Protein AF-A0A1G1CMR1-F1 (afdb_monomer_lite)

pLDDT: mean 88.02,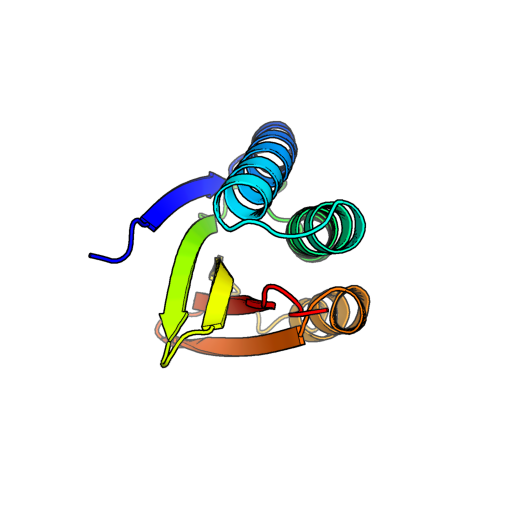 std 11.45, range [40.44, 97.5]

Structure (mmCIF, N/CA/C/O backbone):
data_AF-A0A1G1CMR1-F1
#
_entry.id   AF-A0A1G1CMR1-F1
#
loop_
_atom_site.group_PDB
_atom_site.id
_atom_site.type_symbol
_atom_site.label_atom_id
_atom_site.label_alt_id
_atom_site.label_comp_id
_atom_site.label_asym_id
_atom_site.label_entity_id
_atom_site.label_seq_id
_atom_site.pdbx_PDB_ins_code
_atom_site.Cartn_x
_atom_site.Cartn_y
_atom_site.Cartn_z
_atom_site.occupancy
_atom_site.B_iso_or_equiv
_atom_site.auth_seq_id
_atom_site.auth_comp_id
_atom_site.auth_asym_id
_a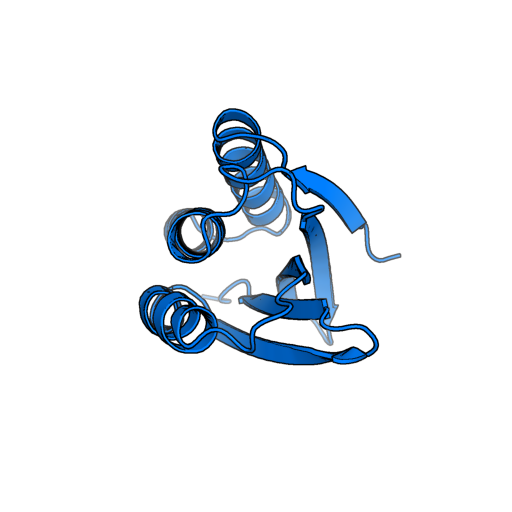tom_site.auth_atom_id
_atom_site.pdbx_PDB_model_num
ATOM 1 N N . MET A 1 1 ? -15.407 11.969 -0.771 1.00 40.44 1 MET A N 1
ATOM 2 C CA . MET A 1 1 ? -14.117 12.361 -1.372 1.00 40.44 1 MET A CA 1
ATOM 3 C C . MET A 1 1 ? -13.064 11.483 -0.716 1.00 40.44 1 MET A C 1
ATOM 5 O O . MET A 1 1 ? -12.900 11.594 0.492 1.00 40.44 1 MET A O 1
ATOM 9 N N . LEU A 1 2 ? -12.480 10.532 -1.449 1.00 51.03 2 LEU A N 1
ATOM 10 C CA . LEU A 1 2 ? -11.379 9.711 -0.939 1.00 51.03 2 LEU A CA 1
ATOM 11 C C . LEU A 1 2 ? -10.153 10.626 -0.898 1.00 51.03 2 LEU A C 1
ATOM 13 O O . LEU A 1 2 ? -9.757 11.148 -1.937 1.00 51.03 2 LEU A O 1
ATOM 17 N N . ALA A 1 3 ? -9.621 10.919 0.287 1.00 60.19 3 ALA A N 1
ATOM 18 C CA . ALA A 1 3 ? -8.347 11.621 0.360 1.00 60.19 3 ALA A CA 1
ATOM 19 C C . ALA A 1 3 ? -7.246 10.616 0.000 1.00 60.19 3 ALA A C 1
ATOM 21 O O . ALA A 1 3 ? -7.134 9.565 0.633 1.00 60.19 3 ALA A O 1
ATOM 22 N N . GLN A 1 4 ? -6.506 10.944 -1.057 1.00 73.00 4 GLN A N 1
ATOM 23 C CA . GLN A 1 4 ? -5.423 10.144 -1.609 1.00 73.00 4 GLN A CA 1
ATOM 24 C C . GLN A 1 4 ? -4.119 10.922 -1.438 1.00 73.00 4 GLN A C 1
ATOM 26 O O . GLN A 1 4 ? -4.035 12.094 -1.811 1.00 73.00 4 GLN A O 1
ATOM 31 N N . GLN A 1 5 ? -3.111 10.278 -0.862 1.00 86.94 5 GLN A N 1
ATOM 32 C CA . GLN A 1 5 ? -1.761 10.822 -0.756 1.00 86.94 5 GLN A CA 1
ATOM 33 C C . GLN A 1 5 ? -0.817 9.964 -1.589 1.00 86.94 5 GLN A C 1
ATOM 35 O O . GLN A 1 5 ? -0.722 8.767 -1.345 1.00 86.94 5 GLN A O 1
ATOM 40 N N . ILE A 1 6 ? -0.127 10.570 -2.558 1.00 90.44 6 ILE A N 1
ATOM 41 C CA . ILE A 1 6 ? 0.817 9.876 -3.444 1.00 90.44 6 ILE A CA 1
ATOM 42 C C . ILE A 1 6 ? 2.246 10.249 -3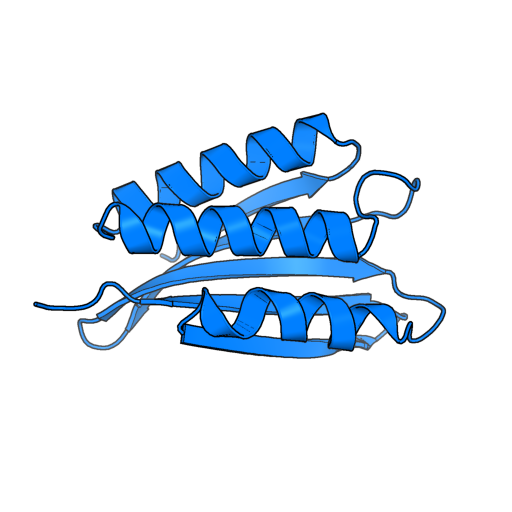.052 1.00 90.44 6 ILE A C 1
ATOM 44 O O . ILE A 1 6 ? 2.562 11.423 -2.857 1.00 90.44 6 ILE A O 1
ATOM 48 N N . LEU A 1 7 ? 3.103 9.239 -2.950 1.00 90.44 7 LEU A N 1
ATOM 49 C CA . LEU A 1 7 ? 4.499 9.334 -2.549 1.00 90.44 7 LEU A CA 1
ATOM 50 C C . LEU A 1 7 ? 5.363 8.646 -3.593 1.00 90.44 7 LEU A C 1
ATOM 52 O O . LEU A 1 7 ? 5.097 7.508 -3.961 1.00 90.44 7 LEU A O 1
ATOM 56 N N . ASN A 1 8 ? 6.411 9.320 -4.047 1.00 91.81 8 ASN A N 1
ATOM 57 C CA . ASN A 1 8 ? 7.363 8.747 -4.991 1.00 91.81 8 ASN A CA 1
ATOM 58 C C . ASN A 1 8 ? 8.553 8.179 -4.220 1.00 91.81 8 ASN A C 1
ATOM 60 O O . ASN A 1 8 ? 9.079 8.851 -3.330 1.00 91.81 8 ASN A O 1
ATOM 64 N N . ILE A 1 9 ? 8.976 6.965 -4.565 1.00 90.44 9 ILE A N 1
ATOM 65 C CA . ILE A 1 9 ? 10.047 6.257 -3.864 1.00 90.44 9 ILE A CA 1
ATOM 66 C C . ILE A 1 9 ? 11.295 6.255 -4.739 1.00 90.44 9 ILE A C 1
ATOM 68 O O . ILE A 1 9 ? 11.322 5.629 -5.798 1.00 90.44 9 ILE A O 1
ATOM 72 N N . HIS A 1 10 ? 12.335 6.949 -4.281 1.00 88.12 10 HIS A N 1
ATOM 73 C CA . HIS A 1 10 ? 13.621 7.040 -4.976 1.00 88.12 10 HIS A CA 1
ATOM 74 C C . HIS A 1 10 ? 14.772 6.465 -4.155 1.00 88.12 10 HIS A C 1
ATOM 76 O O . HIS A 1 10 ? 15.821 6.147 -4.705 1.00 88.12 10 HIS A O 1
ATOM 82 N N . ASN A 1 11 ? 14.612 6.383 -2.835 1.00 88.75 11 ASN A N 1
ATOM 83 C CA . ASN A 1 11 ? 15.660 5.947 -1.922 1.00 88.75 11 ASN A CA 1
ATOM 84 C C . ASN A 1 11 ? 15.073 5.315 -0.648 1.00 88.75 11 ASN A C 1
ATOM 86 O O . ASN A 1 11 ? 13.873 5.377 -0.376 1.00 88.75 11 ASN A O 1
ATOM 90 N N . THR A 1 12 ? 15.942 4.750 0.189 1.00 87.75 12 THR A N 1
ATOM 91 C CA . THR A 1 12 ? 15.556 4.145 1.474 1.00 87.75 12 THR A CA 1
ATOM 92 C C . THR A 1 12 ? 14.947 5.144 2.465 1.00 87.75 12 THR A C 1
ATOM 94 O O . THR A 1 12 ? 14.110 4.770 3.285 1.00 87.75 12 THR A O 1
ATOM 97 N N . HIS A 1 13 ? 15.319 6.423 2.408 1.00 90.62 13 HIS A N 1
ATOM 98 C CA . HIS A 1 13 ? 14.717 7.444 3.267 1.00 90.62 13 HIS A CA 1
ATOM 99 C C . HIS A 1 13 ? 13.236 7.679 2.908 1.00 90.62 13 HIS A C 1
ATOM 101 O O . HIS A 1 13 ? 12.408 7.855 3.804 1.00 90.62 13 HIS A O 1
ATOM 107 N N . ASP A 1 14 ? 12.866 7.564 1.630 1.00 92.62 14 ASP A N 1
ATOM 108 C CA . ASP A 1 14 ? 11.469 7.628 1.182 1.00 92.62 14 ASP A CA 1
ATOM 109 C C . ASP A 1 14 ? 10.643 6.442 1.702 1.00 92.62 14 ASP A C 1
ATOM 111 O O . ASP A 1 14 ? 9.484 6.621 2.078 1.00 92.62 14 ASP A O 1
ATOM 115 N N . ILE A 1 15 ? 11.239 5.248 1.813 1.00 92.31 15 ILE A N 1
ATOM 116 C CA . ILE A 1 15 ? 10.601 4.062 2.421 1.00 92.31 15 ILE A CA 1
ATOM 117 C C . ILE A 1 15 ? 10.267 4.337 3.890 1.00 92.31 15 ILE A C 1
ATOM 119 O O . ILE A 1 15 ? 9.147 4.076 4.338 1.00 92.31 15 ILE A O 1
ATOM 123 N N . ILE A 1 16 ? 11.219 4.896 4.645 1.00 93.38 16 ILE A N 1
ATOM 124 C CA . ILE A 1 16 ? 11.029 5.231 6.064 1.00 93.38 16 ILE A CA 1
ATOM 125 C C . ILE A 1 16 ? 9.932 6.289 6.216 1.00 93.38 16 ILE A C 1
ATOM 127 O O . ILE A 1 16 ? 9.023 6.124 7.033 1.00 93.38 16 ILE A O 1
ATOM 131 N N . ASN A 1 17 ? 9.969 7.342 5.398 1.00 94.38 17 ASN A N 1
ATOM 132 C CA . ASN A 1 17 ? 8.936 8.377 5.393 1.00 94.38 17 ASN A CA 1
ATOM 133 C C . ASN A 1 17 ? 7.561 7.808 5.050 1.00 94.38 17 ASN A C 1
ATOM 135 O O . ASN A 1 17 ? 6.588 8.088 5.749 1.00 94.38 17 ASN A O 1
ATOM 139 N N . THR A 1 18 ? 7.484 6.954 4.034 1.00 95.00 18 THR A N 1
ATOM 140 C CA . THR A 1 18 ? 6.243 6.290 3.636 1.00 95.00 18 THR A CA 1
ATOM 141 C C . THR A 1 18 ? 5.693 5.436 4.767 1.00 95.00 18 THR A C 1
ATOM 143 O O . THR A 1 18 ? 4.511 5.525 5.088 1.00 95.00 18 THR A O 1
ATOM 146 N N . ARG A 1 19 ? 6.546 4.670 5.455 1.00 95.50 19 ARG A N 1
ATOM 147 C CA . ARG A 1 19 ? 6.147 3.893 6.634 1.00 95.50 19 ARG A CA 1
ATOM 148 C C . ARG A 1 19 ? 5.553 4.779 7.731 1.00 95.50 19 ARG A C 1
ATOM 150 O O . ARG A 1 19 ? 4.539 4.409 8.327 1.00 95.50 19 ARG A O 1
ATOM 157 N N . MET A 1 20 ? 6.161 5.936 8.002 1.00 96.25 20 MET A N 1
ATOM 158 C CA . MET A 1 20 ? 5.638 6.896 8.981 1.00 96.25 20 MET A CA 1
ATOM 159 C C . MET A 1 20 ? 4.277 7.453 8.554 1.00 96.25 20 MET A C 1
ATOM 161 O O . MET A 1 20 ? 3.358 7.494 9.370 1.00 96.25 20 MET A O 1
ATOM 165 N N . GLN A 1 21 ? 4.118 7.805 7.279 1.00 96.44 21 GLN A N 1
ATOM 166 C CA . GLN A 1 21 ? 2.868 8.355 6.757 1.00 96.44 21 GLN A CA 1
ATOM 167 C C . GLN A 1 21 ? 1.739 7.325 6.705 1.00 96.44 21 GLN A C 1
ATOM 169 O O . GLN A 1 21 ? 0.618 7.635 7.095 1.00 96.44 21 GLN A O 1
ATOM 174 N N . VAL A 1 22 ? 2.024 6.076 6.330 1.00 96.94 22 VAL A N 1
ATOM 175 C CA . VAL A 1 22 ? 1.051 4.973 6.409 1.00 96.94 22 VAL A CA 1
ATOM 176 C C . VAL A 1 22 ? 0.592 4.769 7.849 1.00 96.94 22 VAL A C 1
ATOM 178 O O . VAL A 1 22 ? -0.599 4.601 8.104 1.00 96.94 22 VAL A O 1
ATOM 181 N N . ARG A 1 23 ? 1.517 4.824 8.815 1.00 97.00 23 ARG A N 1
ATOM 182 C CA . ARG A 1 23 ? 1.171 4.708 10.235 1.00 97.00 23 ARG A CA 1
ATOM 183 C C . ARG A 1 23 ? 0.296 5.868 10.709 1.00 97.00 23 ARG A C 1
ATOM 185 O O . ARG A 1 23 ? -0.664 5.649 11.446 1.00 97.00 23 ARG A O 1
ATOM 192 N N . GLU A 1 24 ? 0.619 7.090 10.302 1.00 96.81 24 GLU A N 1
ATOM 193 C CA . GLU A 1 24 ? -0.183 8.270 10.615 1.00 96.81 24 GLU A CA 1
ATOM 194 C C . GLU A 1 24 ? -1.580 8.190 9.990 1.00 96.81 24 GLU A C 1
ATOM 196 O O . GLU A 1 24 ? -2.571 8.428 10.680 1.00 96.81 24 GLU A O 1
ATOM 201 N N . ALA A 1 25 ? -1.679 7.769 8.730 1.00 95.88 25 ALA A N 1
ATOM 202 C CA . ALA A 1 25 ? -2.950 7.549 8.060 1.00 95.88 25 ALA A CA 1
ATOM 203 C C . ALA A 1 25 ? -3.779 6.472 8.780 1.00 95.88 25 ALA A C 1
ATOM 205 O O . ALA A 1 25 ? -4.935 6.714 9.116 1.00 95.88 25 ALA A O 1
ATOM 206 N N . ALA A 1 26 ? -3.181 5.330 9.133 1.00 96.06 26 ALA A N 1
ATOM 207 C CA . ALA A 1 26 ? -3.840 4.278 9.909 1.00 96.06 26 ALA A CA 1
ATOM 208 C C . ALA A 1 26 ? -4.390 4.799 11.251 1.00 96.06 26 ALA A C 1
ATOM 210 O O . ALA A 1 26 ? -5.530 4.506 11.624 1.00 96.06 26 ALA A O 1
ATOM 211 N N . ARG A 1 27 ? -3.615 5.635 11.957 1.00 95.69 27 ARG A N 1
ATOM 212 C CA . ARG A 1 27 ? -4.060 6.311 13.185 1.00 95.69 27 ARG A CA 1
ATOM 213 C C . ARG A 1 27 ? -5.263 7.220 12.925 1.00 95.69 27 ARG A C 1
ATOM 215 O O . ARG A 1 27 ? -6.215 7.186 13.699 1.00 95.69 27 ARG A O 1
ATOM 222 N N . ASN A 1 28 ? -5.244 7.997 11.844 1.00 94.00 28 ASN A N 1
ATOM 223 C CA . ASN A 1 28 ? -6.319 8.935 11.505 1.00 94.00 28 ASN A CA 1
ATOM 224 C C . ASN A 1 28 ? -7.641 8.228 11.159 1.00 94.00 28 ASN A C 1
ATOM 226 O O . ASN A 1 28 ? -8.715 8.780 11.395 1.00 94.00 28 ASN A O 1
ATOM 230 N N . VAL A 1 29 ? -7.579 6.995 10.648 1.00 92.88 29 VAL A N 1
ATOM 231 C CA . VAL A 1 29 ? -8.765 6.156 10.387 1.00 92.88 29 VAL A CA 1
ATOM 232 C C . VAL A 1 29 ? -9.325 5.527 11.669 1.00 92.88 29 VAL A C 1
ATOM 234 O O . VAL A 1 29 ? -10.490 5.128 11.700 1.00 92.88 29 VAL A O 1
ATOM 237 N N . GLY A 1 30 ? -8.532 5.489 12.744 1.00 93.75 30 GLY A N 1
ATOM 238 C CA . GLY A 1 30 ? -8.914 4.916 14.035 1.00 93.75 30 GLY A CA 1
ATOM 239 C C . GLY A 1 30 ? -8.469 3.466 14.235 1.00 93.75 30 GLY A C 1
ATOM 240 O O . GLY A 1 30 ? -9.064 2.766 15.049 1.00 93.75 30 GLY A O 1
ATOM 241 N N . MET A 1 31 ? -7.448 2.999 13.507 1.00 95.06 31 MET A N 1
ATOM 242 C CA . MET A 1 31 ? -6.868 1.668 13.730 1.00 95.06 31 MET A CA 1
ATOM 243 C C . MET A 1 31 ? -6.163 1.581 15.086 1.00 95.06 31 MET A C 1
ATOM 245 O O . MET A 1 31 ? -5.579 2.563 15.557 1.00 95.06 31 MET A O 1
ATOM 249 N N . ASP A 1 32 ? -6.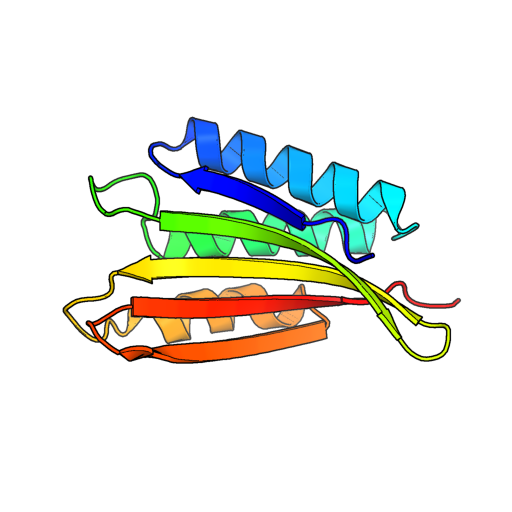153 0.391 15.690 1.00 95.50 32 ASP A N 1
ATOM 250 C CA . ASP A 1 32 ? -5.390 0.146 16.914 1.00 95.50 32 ASP A CA 1
ATOM 251 C C . ASP A 1 32 ? -3.868 0.128 16.654 1.00 95.50 32 ASP A C 1
ATOM 253 O O . ASP A 1 32 ? -3.401 0.120 15.513 1.00 95.50 32 ASP A O 1
ATOM 257 N N . LEU A 1 33 ? -3.062 0.155 17.721 1.00 95.94 33 LEU A N 1
ATOM 258 C CA . LEU A 1 33 ? -1.598 0.183 17.595 1.00 95.94 33 LEU A CA 1
ATOM 259 C C . LEU A 1 33 ? -1.030 -1.053 16.882 1.00 95.94 33 LEU A C 1
ATOM 261 O O . LEU A 1 33 ? 0.015 -0.949 16.237 1.00 95.94 33 LEU A O 1
ATOM 265 N N . GLY A 1 34 ? -1.692 -2.204 17.012 1.00 96.25 34 GLY A N 1
ATOM 266 C CA . GLY A 1 34 ? -1.285 -3.445 16.366 1.00 96.25 34 GLY A CA 1
ATOM 267 C C . GLY A 1 34 ? -1.499 -3.370 14.861 1.00 96.25 34 GLY A C 1
ATOM 268 O O . GLY A 1 34 ? -0.572 -3.633 14.098 1.00 96.25 34 GLY A O 1
ATOM 269 N N . ASP A 1 35 ? -2.678 -2.935 14.430 1.00 95.94 35 ASP A N 1
ATOM 270 C CA . ASP A 1 35 ? -3.006 -2.799 13.013 1.00 95.94 35 ASP A CA 1
ATOM 271 C C . ASP A 1 35 ? -2.214 -1.672 12.347 1.00 95.94 35 ASP A C 1
ATOM 273 O O . ASP A 1 35 ? -1.685 -1.872 11.254 1.00 95.94 35 ASP A O 1
ATOM 277 N N . GLN A 1 36 ? -1.995 -0.550 13.044 1.00 96.94 36 GLN A N 1
ATOM 278 C CA . GLN A 1 36 ? -1.063 0.498 12.610 1.00 96.94 36 GLN A CA 1
ATOM 279 C C . GLN A 1 36 ? 0.349 -0.055 12.359 1.00 96.94 36 GLN A C 1
ATOM 281 O O . GLN A 1 36 ? 0.981 0.254 11.343 1.00 96.94 36 GLN A O 1
ATOM 286 N N . ALA A 1 37 ? 0.876 -0.856 13.291 1.00 97.12 37 ALA A N 1
ATOM 287 C CA . ALA A 1 37 ? 2.207 -1.440 13.166 1.00 97.12 37 ALA A CA 1
ATOM 288 C C . ALA A 1 37 ? 2.275 -2.443 12.009 1.00 97.12 37 ALA A C 1
ATOM 290 O O . ALA A 1 37 ? 3.246 -2.428 11.257 1.00 97.12 37 ALA A O 1
ATOM 291 N N . ARG A 1 38 ? 1.238 -3.267 11.839 1.00 97.38 38 ARG A N 1
ATOM 292 C CA . ARG A 1 38 ? 1.162 -4.272 10.778 1.00 97.38 38 ARG A CA 1
ATOM 293 C C . ARG A 1 38 ? 1.100 -3.655 9.387 1.00 97.38 38 ARG A C 1
ATOM 295 O O . ARG A 1 38 ? 1.942 -4.002 8.572 1.00 97.38 38 ARG A O 1
ATOM 302 N N . ILE A 1 39 ? 0.170 -2.733 9.114 1.00 97.50 39 ILE A N 1
ATOM 303 C CA . ILE A 1 39 ? 0.047 -2.149 7.766 1.00 97.50 39 ILE A CA 1
ATOM 304 C C . ILE A 1 39 ? 1.279 -1.315 7.404 1.00 97.50 39 ILE A C 1
ATOM 306 O O . ILE A 1 39 ? 1.786 -1.422 6.295 1.00 97.50 39 ILE A O 1
ATOM 310 N N . SER A 1 40 ? 1.837 -0.555 8.355 1.00 97.44 40 SER A N 1
ATOM 311 C CA . SER A 1 40 ? 3.064 0.211 8.099 1.00 97.44 40 SER A CA 1
ATOM 312 C C . SER A 1 40 ? 4.278 -0.688 7.847 1.00 97.44 40 SER A C 1
ATOM 314 O O . SER A 1 40 ? 5.066 -0.398 6.948 1.00 97.44 40 SER A O 1
ATOM 316 N N . LEU A 1 41 ? 4.425 -1.784 8.603 1.00 97.06 41 LEU A N 1
ATOM 317 C CA . LEU A 1 41 ? 5.499 -2.754 8.392 1.00 97.06 41 LEU A CA 1
ATOM 318 C C . LEU A 1 41 ? 5.324 -3.506 7.071 1.00 97.06 41 LEU A C 1
ATOM 320 O O . LEU A 1 41 ? 6.292 -3.615 6.327 1.00 97.06 41 LEU A O 1
ATOM 324 N N . ALA A 1 42 ? 4.106 -3.956 6.760 1.00 97.50 42 ALA A N 1
ATOM 325 C CA . ALA A 1 42 ? 3.779 -4.620 5.503 1.00 97.50 42 ALA A CA 1
ATOM 326 C C . ALA A 1 42 ? 4.184 -3.755 4.307 1.00 97.50 42 ALA A C 1
ATOM 328 O O . ALA A 1 42 ? 4.883 -4.235 3.420 1.00 97.50 42 ALA A O 1
ATOM 329 N N . THR A 1 43 ? 3.841 -2.463 4.328 1.00 96.25 43 THR A N 1
ATOM 330 C CA . THR A 1 43 ? 4.231 -1.531 3.266 1.00 96.25 43 THR A CA 1
ATOM 331 C C . THR A 1 43 ? 5.750 -1.425 3.125 1.00 96.25 43 THR A C 1
ATOM 333 O O . THR A 1 43 ? 6.261 -1.580 2.020 1.00 96.25 43 THR A O 1
ATOM 336 N N . SER A 1 44 ? 6.503 -1.196 4.212 1.00 95.31 44 SER A N 1
ATOM 337 C CA . SER A 1 44 ? 7.972 -1.105 4.120 1.00 95.31 44 SER A CA 1
ATOM 338 C C . SER A 1 44 ? 8.625 -2.417 3.695 1.00 95.31 44 SER A C 1
ATOM 340 O O . SER A 1 44 ? 9.501 -2.400 2.839 1.00 95.31 44 SER A O 1
ATOM 342 N N . SER A 1 45 ? 8.173 -3.551 4.233 1.00 94.62 45 SER A N 1
ATOM 343 C CA . SER A 1 45 ? 8.724 -4.867 3.902 1.00 94.62 45 SER A CA 1
ATOM 344 C C . SER A 1 45 ? 8.413 -5.275 2.466 1.00 94.62 45 SER A C 1
ATOM 346 O O . SER A 1 45 ? 9.232 -5.942 1.840 1.00 94.62 45 SER A O 1
ATOM 348 N N . LEU A 1 46 ? 7.271 -4.845 1.919 1.00 94.38 46 LEU A N 1
ATOM 349 C CA . LEU A 1 46 ? 6.973 -4.992 0.499 1.00 94.38 46 LEU A CA 1
ATOM 350 C C . LEU A 1 46 ? 7.961 -4.186 -0.346 1.00 94.38 46 LEU A C 1
ATOM 352 O O . LEU A 1 46 ? 8.588 -4.749 -1.236 1.00 94.38 46 LEU A O 1
ATOM 356 N N . MET A 1 47 ? 8.130 -2.895 -0.043 1.00 92.25 47 MET A N 1
ATOM 357 C CA . MET A 1 47 ? 9.065 -2.030 -0.770 1.00 92.25 47 MET A CA 1
ATOM 358 C C . MET A 1 47 ? 10.494 -2.590 -0.736 1.00 92.25 47 MET A C 1
ATOM 360 O O . MET A 1 47 ? 11.141 -2.683 -1.774 1.00 92.25 47 MET A O 1
ATOM 364 N N . GLU A 1 48 ? 10.961 -3.029 0.434 1.00 90.94 48 GLU A N 1
ATOM 365 C CA . GLU A 1 48 ? 12.282 -3.639 0.615 1.00 90.94 48 GLU A CA 1
ATOM 366 C C . GLU A 1 48 ? 12.415 -4.974 -0.130 1.00 90.94 48 GLU A C 1
ATOM 368 O O . GLU A 1 48 ? 13.409 -5.197 -0.818 1.00 90.94 48 GLU A O 1
ATOM 373 N N . GLY A 1 49 ? 11.409 -5.852 -0.039 1.00 89.19 49 GLY A N 1
ATOM 374 C CA . GLY A 1 49 ? 11.404 -7.153 -0.714 1.00 89.19 49 GLY A CA 1
ATOM 375 C C . GLY A 1 49 ? 11.362 -7.053 -2.241 1.00 89.19 49 GLY A C 1
ATOM 376 O O . GLY A 1 49 ? 11.841 -7.953 -2.930 1.00 89.19 49 GLY A O 1
ATOM 377 N N . LEU A 1 50 ? 10.827 -5.949 -2.760 1.00 88.00 50 LEU A N 1
ATOM 378 C CA . LEU A 1 50 ? 10.816 -5.605 -4.181 1.00 88.00 50 LEU A CA 1
ATOM 379 C C . LEU A 1 50 ? 12.048 -4.797 -4.619 1.00 88.00 50 LEU A C 1
ATOM 381 O O . LEU A 1 50 ? 12.191 -4.515 -5.805 1.00 88.00 50 LEU A O 1
ATOM 385 N N . GLY A 1 51 ? 12.928 -4.410 -3.690 1.00 87.44 51 GLY A N 1
ATOM 386 C CA . GLY A 1 51 ? 14.089 -3.568 -3.989 1.00 87.44 51 GLY A CA 1
ATOM 387 C C . GLY A 1 51 ? 13.737 -2.132 -4.397 1.00 87.44 51 GLY A C 1
ATOM 388 O O . GLY A 1 51 ? 14.558 -1.448 -5.010 1.00 87.44 51 GLY A O 1
ATOM 389 N N . LEU A 1 52 ? 12.534 -1.648 -4.067 1.00 86.94 52 LEU A N 1
ATOM 390 C CA . LEU A 1 52 ? 12.130 -0.275 -4.375 1.00 86.94 52 LEU A CA 1
ATOM 391 C C . LEU A 1 52 ? 13.052 0.716 -3.654 1.00 86.94 52 LEU A C 1
ATOM 393 O O . LEU A 1 52 ? 13.463 0.486 -2.519 1.00 86.94 52 LEU A O 1
ATOM 397 N N . GLY A 1 53 ? 13.413 1.810 -4.326 1.00 77.12 53 GLY A N 1
ATOM 398 C CA . GLY A 1 53 ? 14.355 2.801 -3.797 1.00 77.12 53 GLY A CA 1
ATOM 399 C C . GLY A 1 53 ? 15.827 2.362 -3.778 1.00 77.12 53 GLY A C 1
ATOM 400 O O . GLY A 1 53 ? 16.645 3.073 -3.199 1.00 77.12 53 GLY A O 1
ATOM 401 N N . GLN A 1 54 ? 16.183 1.219 -4.377 1.00 76.88 54 GLN A N 1
ATOM 402 C CA . GLN A 1 54 ? 17.585 0.878 -4.671 1.00 76.88 54 GLN A CA 1
ATOM 403 C C . GLN A 1 54 ? 17.958 1.143 -6.135 1.00 76.88 54 GLN A C 1
ATOM 405 O O . GLN A 1 54 ? 19.086 1.547 -6.408 1.00 76.88 54 GLN A O 1
ATOM 410 N N . ASP A 1 55 ? 16.995 1.001 -7.048 1.00 66.81 55 ASP A N 1
ATOM 411 C CA . ASP A 1 55 ? 17.165 1.253 -8.478 1.00 66.81 55 ASP A CA 1
ATOM 412 C C . ASP A 1 55 ? 16.428 2.525 -8.931 1.00 66.81 55 ASP A C 1
ATOM 414 O O . ASP A 1 55 ? 15.463 2.973 -8.313 1.00 66.81 55 ASP A O 1
ATOM 418 N N . SER A 1 56 ? 16.859 3.105 -10.058 1.00 56.97 56 SER A N 1
ATOM 419 C CA . SER A 1 56 ? 16.284 4.326 -10.661 1.00 56.97 56 SER A CA 1
ATOM 420 C C . SER A 1 56 ? 14.882 4.139 -11.264 1.00 56.97 56 SER A C 1
ATOM 422 O O . SER A 1 56 ? 14.388 5.011 -11.980 1.00 56.97 56 SER A O 1
ATOM 424 N N . SER A 1 57 ? 14.256 2.990 -11.032 1.00 66.62 57 SER A N 1
ATOM 425 C CA . SER A 1 57 ? 12.912 2.662 -11.491 1.00 66.62 57 SER A CA 1
ATOM 426 C C . SER A 1 57 ? 11.873 3.500 -10.751 1.00 66.62 57 SER A C 1
ATOM 428 O O . SER A 1 57 ? 11.819 3.513 -9.521 1.00 66.62 57 SER A O 1
ATOM 430 N N . SER A 1 58 ? 11.020 4.185 -11.512 1.00 76.56 58 SER A N 1
ATOM 431 C CA . SER A 1 58 ? 9.909 4.961 -10.968 1.00 76.56 58 SER A CA 1
ATOM 432 C C . SER A 1 58 ? 8.954 4.044 -10.209 1.00 76.56 58 SER A C 1
ATOM 434 O O . SER A 1 58 ? 8.341 3.152 -10.802 1.00 76.56 58 SER A O 1
ATOM 436 N N . SER A 1 59 ? 8.816 4.282 -8.908 1.00 89.56 59 SER A N 1
ATOM 437 C CA . SER A 1 59 ? 7.827 3.616 -8.068 1.00 89.56 59 SER A CA 1
ATOM 438 C C . SER A 1 59 ? 7.072 4.639 -7.231 1.00 89.56 59 SER A C 1
ATOM 440 O O . SER A 1 59 ? 7.618 5.672 -6.829 1.00 89.56 59 SER A O 1
ATOM 442 N N . SER A 1 60 ? 5.793 4.368 -7.008 1.00 92.25 60 SER A N 1
ATOM 443 C CA . SER A 1 60 ? 4.893 5.251 -6.280 1.00 92.25 60 SER A CA 1
ATOM 444 C C . SER A 1 60 ? 4.036 4.467 -5.303 1.00 92.25 60 SER A C 1
ATOM 446 O O . SER A 1 60 ? 3.582 3.365 -5.602 1.00 92.25 60 SER A O 1
ATOM 448 N N . ILE A 1 61 ? 3.780 5.071 -4.151 1.00 94.75 61 ILE A N 1
ATOM 449 C CA . ILE A 1 61 ? 2.869 4.573 -3.132 1.00 94.75 61 ILE A CA 1
ATOM 450 C C . ILE A 1 61 ? 1.708 5.550 -3.016 1.00 94.75 61 ILE A C 1
ATOM 452 O O . ILE A 1 61 ? 1.921 6.723 -2.714 1.00 94.75 61 ILE A O 1
ATOM 456 N N . ALA A 1 62 ? 0.485 5.075 -3.222 1.00 95.81 62 ALA A N 1
ATOM 457 C CA . ALA A 1 62 ? -0.721 5.820 -2.897 1.00 95.81 62 ALA A CA 1
ATOM 458 C C . ALA A 1 62 ? -1.329 5.293 -1.593 1.00 95.81 62 ALA A C 1
ATOM 460 O O . ALA A 1 62 ? -1.439 4.088 -1.380 1.00 95.81 62 ALA A O 1
ATOM 461 N N . ILE A 1 63 ? -1.721 6.206 -0.711 1.00 96.25 63 ILE A N 1
ATOM 462 C CA . ILE A 1 63 ? -2.415 5.916 0.542 1.00 96.25 63 ILE A CA 1
ATOM 463 C C . ILE A 1 63 ? -3.841 6.440 0.411 1.00 96.25 63 ILE A C 1
ATOM 465 O O . ILE A 1 63 ? -4.046 7.627 0.154 1.00 96.25 63 ILE A O 1
ATOM 469 N N . GLU A 1 64 ? -4.815 5.561 0.605 1.00 95.31 64 GLU A N 1
ATOM 470 C CA . GLU A 1 64 ? -6.233 5.836 0.407 1.00 95.31 64 GLU A CA 1
ATOM 471 C C . GLU A 1 64 ? -7.037 5.469 1.651 1.00 95.31 64 GLU A C 1
ATOM 473 O O . GLU A 1 64 ? -6.942 4.365 2.191 1.00 95.31 64 GLU A O 1
ATOM 478 N N . TYR A 1 65 ? -7.878 6.396 2.095 1.00 93.81 65 TYR A N 1
ATOM 479 C CA . TYR A 1 65 ? -8.831 6.127 3.164 1.00 93.81 65 TYR A CA 1
ATOM 480 C C . TYR A 1 65 ? -10.066 5.422 2.617 1.00 93.81 65 TYR A C 1
ATOM 482 O O . TYR A 1 65 ? -10.768 5.975 1.775 1.00 93.81 65 TYR A O 1
ATOM 490 N N . LEU A 1 66 ? -10.372 4.238 3.139 1.00 92.00 66 LEU A N 1
ATOM 491 C CA . LEU A 1 66 ? -11.571 3.492 2.771 1.00 92.00 66 LEU A CA 1
ATOM 492 C C . LEU A 1 66 ? -12.740 3.855 3.688 1.00 92.00 66 LEU A C 1
ATOM 494 O O . LEU A 1 66 ? -12.577 3.981 4.905 1.00 92.00 66 LEU A O 1
ATOM 498 N N . SER A 1 67 ? -13.927 3.995 3.099 1.00 87.94 67 SER A N 1
ATOM 499 C CA . SER A 1 67 ? -15.195 4.162 3.812 1.00 87.94 67 SER A CA 1
ATOM 500 C C . SER A 1 67 ? -16.301 3.449 3.036 1.00 87.94 67 SER A C 1
ATOM 502 O O . SER A 1 67 ? -16.885 4.031 2.125 1.00 87.94 67 SER A O 1
ATOM 504 N N . GLU A 1 68 ? -16.598 2.205 3.403 1.00 82.94 68 GLU A N 1
ATOM 505 C CA . GLU A 1 68 ? -17.590 1.350 2.737 1.00 82.94 68 GLU A CA 1
ATOM 506 C C . GLU A 1 68 ? -18.641 0.899 3.741 1.00 82.94 68 GLU A C 1
ATOM 508 O O . GLU A 1 68 ? -18.281 0.312 4.752 1.00 82.94 68 GLU A O 1
ATOM 513 N N . GLU A 1 69 ? -19.924 1.183 3.487 1.00 70.31 69 GLU A N 1
ATOM 514 C CA . GLU A 1 69 ? -21.073 0.618 4.225 1.00 70.31 69 GLU A CA 1
ATOM 515 C C . GLU A 1 69 ? -20.868 0.508 5.752 1.00 70.31 69 GLU A C 1
ATOM 517 O O . GLU A 1 69 ? -21.246 -0.468 6.393 1.00 70.31 69 GLU A O 1
ATOM 522 N N . GLN A 1 70 ? -20.290 1.567 6.339 1.00 71.69 70 GLN A N 1
ATOM 523 C CA . GLN A 1 70 ? -19.918 1.755 7.751 1.00 71.69 70 GLN A CA 1
ATOM 524 C C . GLN A 1 70 ? -18.529 1.247 8.204 1.00 71.69 70 GLN A C 1
ATOM 526 O O . GLN A 1 70 ? -18.094 1.597 9.306 1.00 71.69 70 GLN A O 1
ATOM 531 N N . ASN A 1 71 ? -17.795 0.489 7.404 1.00 84.25 71 ASN A N 1
ATOM 532 C CA . ASN A 1 71 ? -16.412 0.120 7.685 1.00 84.25 71 ASN A CA 1
ATOM 533 C C . ASN A 1 71 ? -15.449 1.201 7.207 1.00 84.25 71 ASN A C 1
ATOM 535 O O . ASN A 1 71 ? -15.587 1.767 6.122 1.00 84.25 71 ASN A O 1
ATOM 539 N N . LYS A 1 72 ? -14.460 1.491 8.049 1.00 92.56 72 LYS A N 1
ATOM 540 C CA . LYS A 1 72 ? -13.351 2.375 7.717 1.00 92.56 72 LYS A CA 1
ATOM 541 C C . LYS A 1 72 ? -12.088 1.550 7.588 1.00 92.56 72 LYS A C 1
ATOM 543 O O . LYS A 1 72 ? -11.903 0.588 8.332 1.00 92.56 72 LYS A O 1
ATOM 548 N N . GLY A 1 73 ? -11.219 1.936 6.674 1.00 94.62 73 GLY A N 1
ATOM 549 C CA . GLY A 1 73 ? -9.980 1.217 6.442 1.00 94.62 73 GLY A CA 1
ATOM 550 C C . GLY A 1 73 ? -8.923 2.086 5.796 1.00 94.62 73 GLY A C 1
ATOM 551 O O . GLY A 1 73 ? -9.120 3.275 5.538 1.00 94.62 73 GLY A O 1
ATOM 552 N N . LEU A 1 74 ? -7.791 1.457 5.545 1.00 95.44 74 LEU A N 1
ATOM 553 C CA . LEU A 1 74 ? -6.682 2.022 4.817 1.00 95.44 74 LEU A CA 1
ATOM 554 C C . LEU A 1 74 ? -6.348 1.082 3.670 1.00 95.44 74 LEU A C 1
ATOM 556 O O . LEU A 1 74 ? -6.213 -0.127 3.868 1.00 95.44 74 LEU A O 1
ATOM 560 N N . ARG A 1 75 ? -6.186 1.658 2.488 1.00 96.31 75 ARG A N 1
ATOM 561 C CA . ARG A 1 75 ? -5.627 0.991 1.326 1.00 96.31 75 ARG A CA 1
ATOM 562 C C . ARG A 1 75 ? -4.288 1.626 1.002 1.00 96.31 75 ARG A C 1
ATOM 564 O O . ARG A 1 75 ? -4.159 2.848 0.997 1.00 96.31 75 ARG A O 1
ATOM 571 N N . VAL A 1 76 ? -3.293 0.790 0.755 1.00 96.88 76 VAL A N 1
ATOM 572 C CA . VAL A 1 76 ? -1.983 1.210 0.270 1.00 96.88 76 VAL A CA 1
ATOM 573 C C . VAL A 1 76 ? -1.772 0.560 -1.084 1.00 96.88 76 VAL A C 1
ATOM 575 O O . VAL A 1 76 ? -1.782 -0.661 -1.188 1.00 96.88 76 VAL A O 1
ATOM 578 N N . VAL A 1 77 ? -1.601 1.377 -2.114 1.00 96.06 77 VAL A N 1
ATOM 579 C CA . VAL A 1 77 ? -1.379 0.935 -3.488 1.00 96.06 77 VAL A CA 1
ATOM 580 C C . VAL A 1 77 ? 0.081 1.183 -3.827 1.00 96.06 77 VAL A C 1
ATOM 582 O O . VAL A 1 77 ? 0.545 2.319 -3.794 1.00 96.06 77 VAL A O 1
ATOM 585 N N . CYS A 1 78 ? 0.818 0.118 -4.111 1.00 94.00 78 CYS A N 1
ATOM 586 C CA . CYS A 1 78 ? 2.203 0.172 -4.542 1.00 94.00 78 CYS A CA 1
ATOM 587 C C . CYS A 1 78 ? 2.270 -0.075 -6.042 1.00 94.00 78 CYS A C 1
ATOM 589 O O . CYS A 1 78 ? 1.876 -1.140 -6.505 1.00 94.00 78 CYS A O 1
ATOM 591 N N . THR A 1 79 ? 2.786 0.895 -6.788 1.00 93.06 79 THR A N 1
ATOM 592 C CA . THR A 1 79 ? 2.906 0.814 -8.240 1.00 93.06 79 THR A CA 1
ATOM 593 C C . THR A 1 79 ? 4.366 0.947 -8.645 1.00 93.06 79 THR A C 1
ATOM 595 O O . THR A 1 79 ? 5.052 1.878 -8.222 1.00 93.06 79 THR A O 1
ATOM 598 N N . PHE A 1 80 ? 4.851 0.027 -9.472 1.00 90.75 80 PHE A N 1
ATOM 599 C CA . PHE A 1 80 ? 6.237 0.006 -9.940 1.00 90.75 80 PHE A CA 1
ATOM 600 C C . PHE A 1 80 ? 6.337 -0.669 -11.309 1.00 90.75 80 PHE A C 1
ATOM 602 O O . PHE A 1 80 ? 5.412 -1.350 -11.745 1.00 90.75 80 PHE A O 1
ATOM 609 N N . LEU A 1 81 ? 7.455 -0.453 -11.999 1.00 88.06 81 LEU A N 1
ATOM 610 C CA . LEU A 1 81 ? 7.774 -1.176 -13.228 1.00 88.06 81 LEU A CA 1
ATOM 611 C C . LEU A 1 81 ? 8.465 -2.498 -12.885 1.00 88.06 81 LEU A C 1
ATOM 613 O O . LEU A 1 81 ? 9.456 -2.509 -12.156 1.00 88.06 81 LEU A O 1
ATOM 617 N N . ASP A 1 82 ? 7.964 -3.589 -13.447 1.00 78.62 82 ASP A N 1
ATOM 618 C CA . ASP A 1 82 ? 8.543 -4.927 -13.404 1.00 78.62 82 ASP A CA 1
ATOM 619 C C . ASP A 1 82 ? 8.709 -5.490 -14.831 1.00 78.62 82 ASP A C 1
ATOM 621 O O . ASP A 1 82 ? 7.936 -6.346 -15.271 1.00 78.62 82 ASP A O 1
ATOM 625 N N . PRO A 1 83 ? 9.745 -5.046 -15.569 1.00 64.19 83 PRO A N 1
ATOM 626 C CA . PRO A 1 83 ? 10.016 -5.467 -16.949 1.00 64.19 83 PRO A CA 1
ATOM 627 C C . PRO A 1 83 ? 10.339 -6.959 -17.114 1.00 64.19 83 PRO A C 1
ATOM 629 O O . PRO A 1 83 ? 10.608 -7.418 -18.223 1.00 64.19 83 PRO A O 1
ATOM 632 N N . LYS A 1 84 ? 10.406 -7.730 -16.021 1.00 63.84 84 LYS A N 1
ATOM 633 C CA . LYS A 1 84 ? 10.904 -9.110 -16.032 1.00 63.84 84 LYS A CA 1
ATOM 634 C C . LYS A 1 84 ? 9.941 -10.133 -15.428 1.00 63.84 84 LYS A C 1
ATOM 636 O O . LYS A 1 84 ? 10.371 -11.274 -15.272 1.00 63.84 84 LYS A O 1
ATOM 641 N N . GLU A 1 85 ? 8.698 -9.756 -15.101 1.00 61.41 85 GLU A N 1
ATOM 642 C CA . GLU A 1 85 ? 7.731 -10.615 -14.382 1.00 61.41 85 GLU A CA 1
ATOM 643 C C . GLU A 1 85 ? 8.414 -11.366 -13.227 1.00 61.41 85 GLU A C 1
ATOM 645 O O . GLU A 1 85 ? 8.552 -12.595 -13.196 1.00 61.41 85 GLU A O 1
ATOM 650 N N . ASN A 1 86 ? 8.965 -10.600 -12.294 1.00 62.81 86 ASN A N 1
ATOM 651 C CA . ASN A 1 86 ? 9.921 -11.126 -11.348 1.00 62.81 86 ASN A CA 1
ATOM 652 C C . ASN A 1 86 ? 9.219 -11.990 -10.284 1.00 62.81 86 ASN A C 1
ATOM 654 O O . ASN A 1 86 ? 8.277 -11.566 -9.610 1.00 62.81 86 ASN A O 1
ATOM 658 N N . ARG A 1 87 ? 9.749 -13.199 -10.039 1.00 61.56 87 ARG A N 1
ATOM 659 C CA . ARG A 1 87 ? 9.301 -14.121 -8.965 1.00 61.56 87 ARG A CA 1
ATOM 660 C C . ARG A 1 87 ? 9.295 -13.486 -7.563 1.00 61.56 87 ARG A C 1
ATOM 662 O O . ARG A 1 87 ? 8.695 -14.032 -6.632 1.00 61.56 87 ARG A O 1
ATOM 669 N N . LEU A 1 88 ? 9.972 -12.350 -7.406 1.00 76.19 88 LEU A N 1
ATOM 670 C CA . LEU A 1 88 ? 10.035 -11.583 -6.169 1.00 76.19 88 LEU A CA 1
ATOM 671 C C . LEU A 1 88 ? 8.674 -11.016 -5.755 1.00 76.19 88 LEU A C 1
ATOM 673 O O . LEU A 1 88 ? 8.413 -10.973 -4.559 1.00 76.19 88 LEU A O 1
ATOM 677 N N . VAL A 1 89 ? 7.781 -10.683 -6.696 1.00 83.25 89 VAL A N 1
ATOM 678 C CA . VAL A 1 89 ? 6.459 -10.104 -6.386 1.00 83.25 89 VAL A CA 1
ATOM 679 C C . VAL A 1 89 ? 5.626 -11.040 -5.512 1.00 83.25 89 VAL A C 1
ATOM 681 O O . VAL A 1 89 ? 5.195 -10.662 -4.422 1.00 83.25 89 VAL A O 1
ATOM 684 N N . GLY A 1 90 ? 5.469 -12.296 -5.939 1.00 82.88 90 GLY A N 1
ATOM 685 C CA . GLY A 1 90 ? 4.720 -13.293 -5.171 1.00 82.88 90 GLY A CA 1
ATOM 686 C C . GLY A 1 90 ? 5.376 -13.622 -3.826 1.00 82.88 90 GLY A C 1
ATOM 687 O O . GLY A 1 90 ? 4.684 -13.795 -2.826 1.00 82.88 90 GLY A O 1
ATOM 688 N N . THR A 1 91 ? 6.711 -13.649 -3.776 1.00 86.00 91 THR A N 1
ATOM 689 C CA . THR A 1 91 ? 7.457 -13.912 -2.534 1.00 86.00 91 THR A CA 1
ATOM 690 C C . THR A 1 91 ? 7.298 -12.764 -1.533 1.00 86.00 91 THR A C 1
ATOM 692 O O . THR A 1 91 ? 7.006 -12.997 -0.361 1.00 86.00 91 THR A O 1
ATOM 695 N N . ALA A 1 92 ? 7.449 -11.519 -1.991 1.00 86.44 92 ALA A N 1
ATOM 696 C CA . ALA A 1 92 ? 7.316 -10.327 -1.163 1.00 86.44 92 ALA A CA 1
ATOM 697 C C . ALA A 1 92 ? 5.886 -10.186 -0.623 1.00 86.44 92 ALA A C 1
ATOM 699 O O . ALA A 1 92 ? 5.714 -10.011 0.582 1.00 86.44 92 ALA A O 1
ATOM 700 N N . ALA A 1 93 ? 4.868 -10.364 -1.475 1.00 87.00 93 ALA A N 1
ATOM 701 C CA . ALA A 1 93 ? 3.464 -10.356 -1.066 1.00 87.00 93 ALA A CA 1
ATOM 702 C C . ALA A 1 93 ? 3.141 -11.485 -0.068 1.00 87.00 93 ALA A C 1
ATOM 704 O O . ALA A 1 93 ? 2.491 -11.251 0.951 1.00 87.00 93 ALA A O 1
ATOM 705 N N . GLY A 1 94 ? 3.653 -12.699 -0.304 1.00 87.75 94 GLY A N 1
ATOM 706 C CA . GLY A 1 94 ? 3.468 -13.836 0.601 1.00 87.75 94 GLY A CA 1
ATOM 707 C C . GLY A 1 94 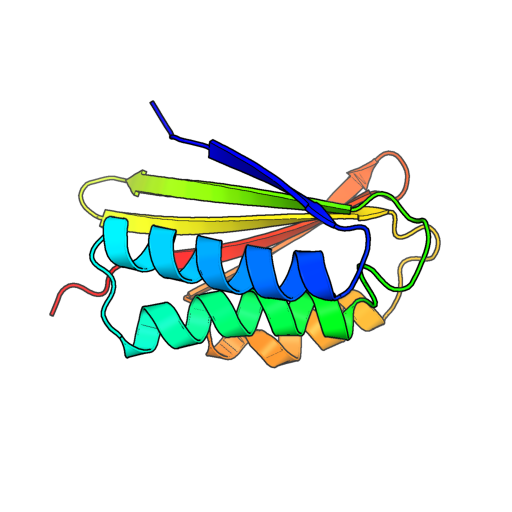? 4.019 -13.588 2.010 1.00 87.75 94 GLY A C 1
ATOM 708 O O . GLY A 1 94 ? 3.382 -13.957 2.996 1.00 87.75 94 GLY A O 1
ATOM 709 N N . ASN A 1 95 ? 5.157 -12.897 2.125 1.00 90.38 95 ASN A N 1
ATOM 710 C CA . ASN 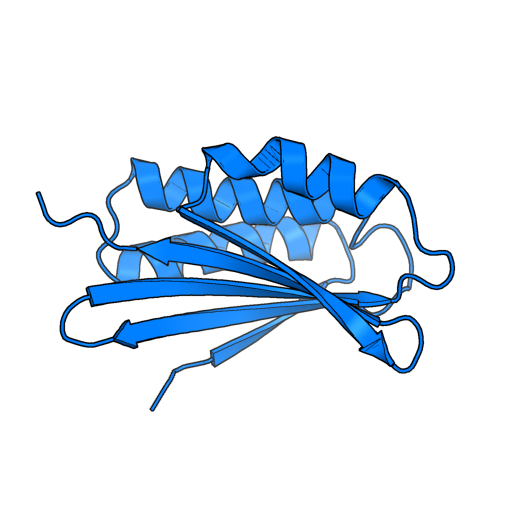A 1 95 ? 5.796 -12.603 3.413 1.00 90.38 95 ASN A CA 1
ATOM 711 C C . ASN A 1 95 ? 5.010 -11.608 4.284 1.00 90.38 95 ASN A C 1
ATOM 713 O O . ASN A 1 95 ? 5.170 -11.604 5.508 1.00 90.38 95 ASN A O 1
ATOM 717 N N . ILE A 1 96 ? 4.164 -10.776 3.671 1.00 94.31 96 ILE A N 1
ATOM 718 C CA . ILE A 1 96 ? 3.389 -9.738 4.365 1.00 94.31 96 ILE A CA 1
ATOM 719 C C . ILE A 1 96 ? 1.892 -10.056 4.472 1.00 94.31 96 ILE A C 1
ATOM 721 O O . ILE A 1 96 ? 1.175 -9.341 5.170 1.00 94.31 96 ILE A O 1
ATOM 725 N N . GLY A 1 97 ? 1.415 -11.136 3.841 1.00 92.88 97 GLY A N 1
ATOM 726 C CA . GLY A 1 97 ? -0.009 -11.495 3.790 1.00 92.88 97 GLY A CA 1
ATOM 727 C C . GLY A 1 97 ? -0.687 -11.607 5.155 1.00 92.88 97 GLY A C 1
ATOM 728 O O . GLY A 1 97 ? -1.830 -11.204 5.310 1.00 92.88 97 GLY A O 1
ATOM 729 N N . TRP A 1 98 ? 0.029 -12.067 6.181 1.00 94.19 98 TRP A N 1
ATOM 730 C CA . TRP A 1 98 ? -0.509 -12.196 7.541 1.00 94.19 98 TRP A CA 1
ATOM 731 C C . TRP A 1 98 ? -0.660 -10.856 8.287 1.00 94.19 98 TRP A C 1
ATOM 733 O O . TRP A 1 98 ? -1.283 -10.805 9.350 1.00 94.19 98 TRP A O 1
ATOM 743 N N . MET A 1 99 ? -0.056 -9.775 7.785 1.00 96.44 99 MET A N 1
ATOM 744 C CA . MET A 1 99 ? -0.099 -8.453 8.419 1.00 96.44 99 MET A CA 1
ATOM 745 C C . MET A 1 99 ? -1.347 -7.659 8.005 1.00 96.44 99 MET A C 1
ATOM 747 O O . MET A 1 99 ? -1.837 -6.815 8.760 1.00 96.44 99 MET A O 1
ATOM 751 N N . VAL A 1 100 ? -1.890 -7.937 6.826 1.00 96.38 100 VAL A N 1
ATOM 752 C CA . VAL A 1 100 ? -2.999 -7.192 6.222 1.00 96.38 100 VAL A CA 1
ATOM 753 C C . VAL A 1 100 ? -4.237 -8.073 6.095 1.00 96.38 100 VAL A C 1
ATOM 755 O O . VAL A 1 100 ? -4.164 -9.271 6.347 1.00 96.38 100 VAL A O 1
ATOM 758 N N . ASP A 1 101 ? -5.388 -7.471 5.808 1.00 95.69 101 ASP A N 1
ATOM 759 C CA . ASP A 1 101 ? -6.639 -8.230 5.694 1.00 95.69 101 ASP A CA 1
ATOM 760 C C . ASP A 1 101 ? -6.852 -8.744 4.270 1.00 95.69 101 ASP A C 1
ATOM 762 O O . ASP A 1 101 ? -7.458 -9.795 4.087 1.00 95.69 101 ASP A O 1
ATOM 766 N N . ASP A 1 102 ? -6.330 -8.021 3.276 1.00 95.69 102 ASP A N 1
ATOM 767 C CA . ASP A 1 102 ? -6.373 -8.422 1.873 1.00 95.69 102 ASP A CA 1
ATOM 768 C C . ASP A 1 102 ? -5.143 -7.915 1.103 1.00 95.69 102 ASP A C 1
ATOM 770 O O . ASP A 1 102 ? -4.595 -6.847 1.413 1.00 95.69 102 ASP A O 1
ATOM 774 N N . ILE A 1 103 ? -4.720 -8.700 0.106 1.00 96.25 103 ILE A N 1
ATOM 775 C CA . ILE A 1 103 ? -3.682 -8.341 -0.865 1.00 96.25 103 ILE A CA 1
ATOM 776 C C . ILE A 1 103 ? -4.183 -8.672 -2.265 1.00 96.25 103 ILE A C 1
ATOM 778 O O . ILE A 1 103 ? -4.462 -9.833 -2.564 1.00 96.25 103 ILE A O 1
ATOM 782 N N . ALA A 1 104 ? -4.175 -7.676 -3.147 1.00 94.88 104 ALA A N 1
ATOM 783 C CA . ALA A 1 104 ? -4.391 -7.871 -4.574 1.00 94.88 104 ALA A CA 1
ATOM 784 C C . ALA A 1 104 ? -3.128 -7.513 -5.362 1.00 94.88 104 ALA A C 1
ATOM 786 O O . ALA A 1 104 ? -2.399 -6.590 -5.001 1.00 94.88 104 ALA A O 1
ATOM 787 N N . ILE A 1 105 ? -2.870 -8.254 -6.438 1.00 93.38 105 ILE A N 1
ATOM 788 C CA . ILE A 1 105 ? -1.753 -8.015 -7.355 1.00 93.38 105 ILE A CA 1
ATOM 789 C C . ILE A 1 105 ? -2.342 -7.902 -8.754 1.00 93.38 105 ILE A C 1
ATOM 791 O O . ILE A 1 105 ? -2.976 -8.841 -9.240 1.00 93.38 105 ILE A O 1
ATOM 795 N N . HIS A 1 106 ? -2.130 -6.763 -9.399 1.00 92.19 106 HIS A N 1
ATOM 796 C CA . HIS A 1 106 ? -2.563 -6.503 -10.760 1.00 92.19 106 HIS A CA 1
ATOM 797 C C . HIS A 1 106 ? -1.347 -6.269 -11.650 1.00 92.19 106 HIS A C 1
ATOM 799 O O . HIS A 1 106 ? -0.539 -5.372 -11.413 1.00 92.19 106 HIS A O 1
ATOM 805 N N . TYR A 1 107 ? -1.242 -7.071 -12.704 1.00 89.81 107 TYR A N 1
ATOM 806 C CA . TYR A 1 107 ? -0.289 -6.853 -13.783 1.00 89.81 107 TYR A CA 1
ATOM 807 C C . TYR A 1 107 ? -0.963 -5.958 -14.822 1.00 89.81 107 TYR A C 1
ATOM 809 O O . TYR A 1 107 ? -1.960 -6.341 -15.438 1.00 89.81 107 TYR A O 1
ATOM 817 N N . LEU A 1 108 ? -0.462 -4.736 -14.951 1.00 87.69 108 LEU A N 1
ATOM 818 C CA . LEU A 1 108 ? -0.978 -3.717 -15.853 1.00 87.69 108 LEU A CA 1
ATOM 819 C C . LEU A 1 108 ? -0.227 -3.763 -17.191 1.00 87.69 108 LEU A C 1
ATOM 821 O O . LEU A 1 108 ? 0.800 -4.426 -17.349 1.00 87.69 108 LEU A O 1
ATOM 825 N N . ALA A 1 109 ? -0.742 -3.033 -18.181 1.00 81.06 109 ALA A N 1
ATOM 826 C CA . ALA A 1 109 ? -0.024 -2.835 -19.436 1.00 81.06 109 ALA A CA 1
ATOM 827 C C . ALA A 1 109 ? 1.320 -2.113 -19.200 1.00 81.06 109 ALA A C 1
ATOM 829 O O . ALA A 1 109 ? 1.483 -1.393 -18.218 1.00 81.06 109 ALA A O 1
ATOM 830 N N . ASN A 1 110 ? 2.258 -2.258 -20.141 1.00 82.62 110 ASN A N 1
ATOM 831 C CA . ASN A 1 110 ? 3.592 -1.637 -20.099 1.00 82.62 110 ASN A CA 1
ATOM 832 C C . ASN A 1 110 ? 4.469 -2.098 -18.926 1.00 82.62 110 ASN A C 1
ATOM 834 O O . ASN A 1 110 ? 5.209 -1.292 -18.367 1.00 82.62 110 ASN A O 1
ATOM 838 N N . GLU A 1 111 ? 4.381 -3.380 -18.561 1.00 85.25 111 GLU A N 1
ATOM 839 C CA . GLU A 1 111 ? 5.250 -3.980 -17.538 1.00 85.25 111 GLU A CA 1
ATOM 840 C C . GLU A 1 111 ? 5.101 -3.313 -16.161 1.00 85.25 111 GLU A C 1
ATOM 842 O O . GLU A 1 111 ? 6.007 -3.349 -15.337 1.00 85.25 111 GLU A O 1
ATOM 847 N N . GLN A 1 112 ? 3.963 -2.672 -15.900 1.00 88.75 112 GLN A N 1
ATOM 848 C CA . GLN A 1 112 ? 3.678 -2.058 -14.614 1.00 88.75 112 GLN A CA 1
ATOM 849 C C . GLN A 1 112 ? 2.938 -3.055 -13.725 1.00 88.75 112 GLN A C 1
ATOM 851 O O . GLN A 1 112 ? 2.032 -3.758 -14.168 1.00 88.75 112 GLN A O 1
ATOM 856 N N . VAL A 1 113 ? 3.310 -3.104 -12.454 1.00 91.19 113 VAL A N 1
ATOM 857 C CA . VAL A 1 113 ? 2.660 -3.934 -11.444 1.00 91.19 113 VAL A CA 1
ATOM 858 C C . VAL A 1 113 ? 2.080 -3.027 -10.377 1.00 91.19 113 VAL A C 1
ATOM 860 O O . VAL A 1 113 ? 2.713 -2.065 -9.937 1.00 91.19 113 VAL A O 1
ATOM 863 N N . GLU A 1 114 ? 0.862 -3.348 -9.967 1.00 93.06 114 GLU A N 1
ATOM 864 C CA . GLU A 1 114 ? 0.167 -2.731 -8.854 1.00 93.06 114 GLU A CA 1
ATOM 865 C C . GLU A 1 114 ? -0.073 -3.785 -7.771 1.00 93.06 114 GLU A C 1
ATOM 867 O O . GLU A 1 114 ? -0.634 -4.847 -8.032 1.00 93.06 114 GLU A O 1
ATOM 872 N N . ILE A 1 115 ? 0.357 -3.499 -6.546 1.00 94.62 115 ILE A N 1
ATOM 873 C CA . ILE A 1 115 ? 0.080 -4.322 -5.370 1.00 94.62 115 ILE A CA 1
ATOM 874 C C . ILE A 1 115 ? -0.740 -3.489 -4.399 1.00 94.62 115 ILE A C 1
ATOM 876 O O . ILE A 1 115 ? -0.298 -2.439 -3.934 1.00 94.62 115 ILE A O 1
ATOM 880 N N . ILE A 1 116 ? -1.929 -3.975 -4.076 1.00 96.62 116 ILE A N 1
ATOM 881 C CA . ILE A 1 116 ? -2.879 -3.309 -3.197 1.00 96.62 116 ILE A CA 1
ATOM 882 C C . ILE A 1 116 ? -2.888 -4.040 -1.864 1.00 96.62 116 ILE A C 1
ATOM 884 O O . ILE A 1 116 ? -3.180 -5.230 -1.809 1.00 96.62 116 ILE A O 1
ATOM 888 N N . LEU A 1 117 ? -2.604 -3.316 -0.787 1.00 97.50 117 LEU A N 1
ATOM 889 C CA . LEU A 1 117 ? -2.715 -3.792 0.586 1.00 97.50 117 LEU A CA 1
ATOM 890 C C . LEU A 1 117 ? -3.935 -3.146 1.231 1.00 97.50 117 LEU A C 1
ATOM 892 O O . LEU A 1 117 ? -4.034 -1.917 1.250 1.00 97.50 117 LEU A O 1
ATOM 896 N N . THR A 1 118 ? -4.832 -3.944 1.805 1.00 96.50 118 THR A N 1
ATOM 897 C CA . THR A 1 118 ? -6.008 -3.427 2.516 1.00 96.50 118 THR A CA 1
ATOM 898 C C . THR A 1 118 ? -5.979 -3.834 3.982 1.00 96.50 118 THR A C 1
ATOM 900 O O . THR A 1 118 ? -5.741 -4.993 4.328 1.00 96.50 118 THR A O 1
ATOM 903 N N . LYS A 1 119 ? -6.254 -2.866 4.857 1.00 96.19 119 LYS A N 1
ATOM 904 C CA . LYS A 1 119 ? -6.471 -3.089 6.285 1.00 96.19 119 LYS A CA 1
ATOM 905 C C . LYS A 1 119 ? -7.740 -2.373 6.731 1.00 96.19 119 LYS A C 1
ATOM 907 O O . LYS A 1 119 ? -7.925 -1.192 6.436 1.00 96.19 119 LYS A O 1
ATOM 912 N N . TRP A 1 120 ? -8.597 -3.059 7.465 1.00 95.44 120 TRP A N 1
ATOM 913 C CA . TRP A 1 120 ? -9.830 -2.523 8.020 1.00 95.44 120 TRP A CA 1
ATOM 914 C C . TRP A 1 120 ? -9.662 -2.204 9.500 1.00 95.44 120 TRP A C 1
ATOM 916 O O . TRP A 1 120 ? -8.892 -2.836 10.220 1.00 95.44 120 TRP A O 1
ATOM 926 N N . VAL A 1 121 ? -10.409 -1.212 9.977 1.00 93.50 121 VAL A N 1
ATOM 927 C CA . VAL A 1 121 ? -10.562 -0.999 11.414 1.00 93.50 121 VAL A CA 1
ATOM 928 C C . VAL A 1 121 ? -11.398 -2.148 11.966 1.00 93.50 121 VAL A C 1
ATOM 930 O O . VAL A 1 121 ? -12.592 -2.250 11.678 1.00 93.50 121 VAL A O 1
ATOM 933 N N . VAL A 1 122 ? -10.781 -3.004 12.779 1.00 81.62 122 VAL A N 1
ATOM 934 C CA . VAL A 1 122 ? -11.500 -4.066 13.485 1.00 81.62 122 VAL A CA 1
ATOM 935 C C . VAL A 1 122 ? -12.433 -3.424 14.511 1.00 81.62 122 VAL A C 1
ATOM 937 O O . VAL A 1 122 ? -11.984 -2.805 15.477 1.00 81.62 122 VAL A O 1
ATOM 940 N N . ARG A 1 123 ? -13.748 -3.569 14.316 1.00 65.50 123 ARG A N 1
ATOM 941 C CA . ARG A 1 123 ? -14.737 -3.221 15.342 1.00 65.50 123 ARG A CA 1
ATOM 942 C C . ARG A 1 123 ? -14.637 -4.262 16.459 1.00 65.50 123 ARG A C 1
ATOM 944 O O . ARG A 1 123 ? -14.934 -5.430 16.221 1.00 65.50 123 ARG A O 1
ATOM 951 N N . ARG A 1 124 ? -14.171 -3.847 17.635 1.00 58.03 124 ARG A N 1
ATOM 952 C CA . ARG A 1 124 ? -14.234 -4.647 18.866 1.00 58.03 124 ARG A CA 1
ATOM 953 C C . ARG A 1 124 ? -15.475 -4.287 19.665 1.00 58.03 124 ARG A C 1
ATOM 955 O O . ARG A 1 124 ? -15.856 -3.096 19.622 1.00 58.03 124 ARG A O 1
#

Radius of gyration: 13.78 Å; chains: 1; bounding box: 39×26×39 Å

Secondary structure (DSSP, 8-state):
---EEEEEE-SHHHHHHHHHHHHHHHHHHT--HHHHHHHHHHHHHHHHHTTTTTSS--EEEEEEEEEETTEEEEEEEEEEE-TT--THHHHHHHHHTTTSSEEEEEE-STTEEEEEEEEE----

Sequence (124 aa):
MLAQQILNIHNTHDIINTRMQVREAARNVGMDLGDQARISLATSSLMEGLGLGQDSSSSSIAIEYLSEEQNKGLRVVCTFLDPKENRLVGTAAGNIGWMVDDIAIHYLANEQVEIILTKWVVRR

Foldseek 3Di:
DKDKDKFKAQAPVSLVVQLVVQLVLCVVLPADPLLSNLVSVLSSLLCVLVVTNVDRWIKMWMWTWDDDPHWTWIKIKIKTAAPPPDPSNVVSCVVSVVSAPDWDWDQDPPRMIIIMGMHIRDDD